Protein AF-A0A2T7KLH9-F1 (afdb_monomer_lite)

Radius of gyration: 21.59 Å; chains: 1; bounding box: 62×36×57 Å

Foldseek 3Di:
DDDPPPPPLAADEADPPDDPVCPVNHDPVVVVVVLVVVLVVVLQVLQVVVPHGPLLLLLLCVQVPDPFFAALCVSLVVCCVVDPHSCPNVVSVVVCVVVQQWDADPVRGIHGDPVVVVSNVVSVVSVVVSVCVSCVPPDPVNVVVVVVVVVVVVDVVVDPDDPPDDD

Secondary structure (DSSP, 8-state):
---------PPPPP-TT--GGGGGGS-HHHHHHHHHHHHHHHHHHHHHTTT--HHHHHHHHHHHSSSSPPBHHHHHHHHGGGSSSTTHHHHHHHHHHHTTSEEE-TTSBEEE-HHHHHHHHHHHHHHHHHHHHHTTT--HHHHHHHHHHHHHHHHHHH-S-------

pLDDT: mean 88.16, std 15.44, range [36.0, 98.19]

Sequence (167 aa):
MELVTGSTTDQAPANPAATDDMLATQPVGYWCGLTQAAVTRHLRDAMARIDVTQPQYWVLNRVNGGPAAPSREEVVGQLTHLADGPHEIARVVDQLLHREWLRIDDGQRLHLTNAGEAARVRLRELATEVRAVVHQGISDEEYVAALKVLRRMVANVDGDGAPGNPF

Structure (mmCIF, N/CA/C/O backbone):
data_AF-A0A2T7KLH9-F1
#
_entry.id   AF-A0A2T7KLH9-F1
#
loop_
_atom_site.group_PDB
_atom_site.id
_atom_site.type_symbol
_atom_site.label_atom_id
_atom_site.label_alt_id
_atom_site.label_comp_id
_atom_site.label_asym_id
_atom_site.label_entity_id
_atom_site.label_seq_id
_atom_site.pdbx_PDB_ins_code
_atom_site.Cartn_x
_atom_site.Cartn_y
_atom_site.Cartn_z
_atom_site.occupancy
_atom_site.B_iso_or_equiv
_atom_site.auth_seq_id
_atom_site.auth_comp_id
_atom_site.auth_asym_id
_atom_site.auth_atom_id
_atom_site.pdbx_PDB_model_num
ATOM 1 N N . MET A 1 1 ? 44.048 13.603 -30.969 1.00 38.28 1 MET A N 1
ATOM 2 C CA . MET A 1 1 ? 42.954 14.572 -30.772 1.00 38.28 1 MET A CA 1
ATOM 3 C C . MET A 1 1 ? 41.674 13.769 -30.890 1.00 38.28 1 MET A C 1
ATOM 5 O O . MET A 1 1 ? 41.315 13.370 -31.989 1.00 38.28 1 MET A O 1
ATOM 9 N N . GLU A 1 2 ? 41.157 13.347 -29.737 1.00 36.00 2 GLU A N 1
ATOM 10 C CA . GLU A 1 2 ? 40.051 12.394 -29.593 1.00 36.00 2 GLU A CA 1
ATOM 11 C C . GLU A 1 2 ? 38.749 12.927 -30.193 1.00 36.00 2 GLU A C 1
ATOM 13 O O . GLU A 1 2 ? 38.359 14.072 -29.966 1.00 36.00 2 GLU A O 1
ATOM 18 N N . LEU A 1 3 ? 38.082 12.058 -30.950 1.00 36.25 3 LEU A N 1
ATOM 19 C CA . LEU A 1 3 ? 36.710 12.223 -31.403 1.00 36.25 3 LEU A CA 1
ATOM 20 C C . LEU A 1 3 ? 35.777 11.963 -30.219 1.00 36.25 3 LEU A C 1
ATOM 22 O O . LEU A 1 3 ? 35.589 10.824 -29.800 1.00 36.25 3 LEU A O 1
ATOM 26 N N . VAL A 1 4 ? 35.172 13.027 -29.698 1.00 45.50 4 VAL A N 1
ATOM 27 C CA . VAL A 1 4 ? 33.994 12.928 -28.836 1.00 45.50 4 VAL A CA 1
ATOM 28 C C . VAL A 1 4 ? 32.818 12.522 -29.723 1.00 45.50 4 VAL A C 1
ATOM 30 O O . VAL A 1 4 ? 32.190 13.362 -30.360 1.00 45.50 4 VAL A O 1
ATOM 33 N N . THR A 1 5 ? 32.518 11.227 -29.785 1.00 41.81 5 THR A N 1
ATOM 34 C CA . THR A 1 5 ? 31.218 10.737 -30.256 1.00 41.81 5 THR A CA 1
ATOM 35 C C . THR A 1 5 ? 30.376 10.399 -29.037 1.00 41.81 5 THR A C 1
ATOM 37 O O . THR A 1 5 ? 30.275 9.243 -28.627 1.00 41.81 5 THR A O 1
ATOM 40 N N . GLY A 1 6 ? 29.780 11.424 -28.430 1.00 41.28 6 GLY A N 1
ATOM 41 C CA . GLY A 1 6 ? 28.596 11.213 -27.610 1.00 41.28 6 GLY A CA 1
ATOM 42 C C . GLY A 1 6 ? 27.486 10.749 -28.543 1.00 41.28 6 GLY A C 1
ATOM 43 O O . GLY A 1 6 ? 26.877 11.566 -29.224 1.00 41.28 6 GLY A O 1
ATOM 44 N N . SER A 1 7 ? 27.277 9.437 -28.641 1.00 44.12 7 SER A N 1
ATOM 45 C CA . SER A 1 7 ? 26.062 8.905 -29.247 1.00 44.12 7 SER A CA 1
ATOM 46 C C . SER A 1 7 ? 24.922 9.302 -28.317 1.00 44.12 7 SER A C 1
ATOM 48 O O . SER A 1 7 ? 24.708 8.688 -27.275 1.00 44.12 7 SER A O 1
ATOM 50 N N . THR A 1 8 ? 24.248 10.409 -28.626 1.00 49.22 8 THR A N 1
ATOM 51 C CA . THR A 1 8 ? 22.922 10.668 -28.076 1.00 49.22 8 THR A CA 1
ATOM 52 C C . THR A 1 8 ? 22.031 9.596 -28.678 1.00 49.22 8 THR A C 1
ATOM 54 O O . THR A 1 8 ? 21.571 9.733 -29.808 1.00 49.22 8 THR A O 1
ATOM 57 N N . THR A 1 9 ? 21.891 8.474 -27.980 1.00 59.03 9 THR A N 1
ATOM 58 C CA . THR A 1 9 ? 20.980 7.417 -28.394 1.00 59.03 9 THR A CA 1
ATOM 59 C C . THR A 1 9 ? 19.577 8.008 -28.379 1.00 59.03 9 THR A C 1
ATOM 61 O O . THR A 1 9 ? 19.057 8.338 -27.313 1.00 59.03 9 THR A O 1
ATOM 64 N N . ASP A 1 10 ? 19.010 8.226 -29.564 1.00 72.75 10 ASP A N 1
ATOM 65 C CA . ASP A 1 10 ? 17.635 8.690 -29.708 1.00 72.75 10 ASP A CA 1
ATOM 66 C C . ASP A 1 10 ? 16.698 7.695 -29.008 1.00 72.75 10 ASP A C 1
ATOM 68 O O . ASP A 1 10 ? 16.894 6.476 -29.081 1.00 72.75 10 ASP A O 1
ATOM 72 N N . GLN A 1 11 ? 15.715 8.208 -28.271 1.00 77.25 11 GLN A N 1
ATOM 73 C CA . GLN A 1 11 ? 14.817 7.358 -27.498 1.00 77.25 11 GLN A CA 1
ATOM 74 C C . GLN A 1 11 ? 13.844 6.670 -28.459 1.00 77.25 11 GLN A C 1
ATOM 76 O O . GLN A 1 11 ? 13.061 7.322 -29.149 1.00 77.25 11 GLN A O 1
ATOM 81 N N . ALA A 1 12 ? 13.847 5.340 -28.472 1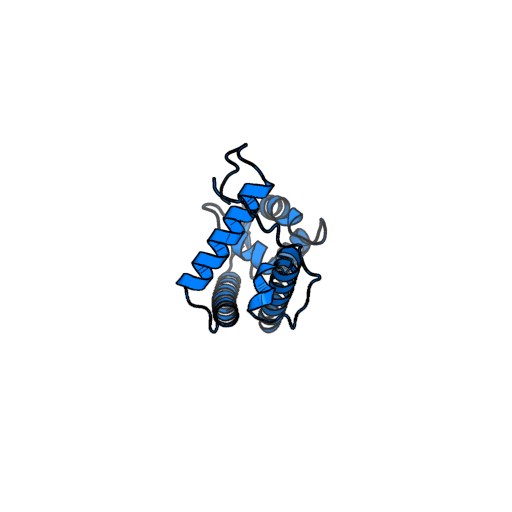.00 81.06 12 ALA A N 1
ATOM 82 C CA . ALA A 1 12 ? 12.919 4.570 -29.287 1.00 81.06 12 ALA A CA 1
ATOM 83 C C . ALA A 1 12 ? 11.477 4.692 -28.752 1.00 81.06 12 ALA A C 1
ATOM 85 O O . ALA A 1 12 ? 11.266 4.938 -27.560 1.00 81.06 12 ALA A O 1
ATOM 86 N N . PRO A 1 13 ? 10.453 4.462 -29.593 1.00 85.88 13 PRO A N 1
ATOM 87 C CA . PRO A 1 13 ? 9.101 4.213 -29.110 1.00 85.88 13 PRO A CA 1
ATOM 88 C C . PRO A 1 13 ? 9.070 3.034 -28.129 1.00 85.88 13 PRO A C 1
ATOM 90 O O . PRO A 1 13 ? 9.851 2.085 -28.253 1.00 85.88 13 PRO A O 1
ATOM 93 N N . ALA A 1 14 ? 8.134 3.078 -27.179 1.00 88.19 14 ALA A N 1
ATOM 94 C CA . ALA A 1 14 ? 7.898 1.966 -26.268 1.00 88.19 14 ALA A CA 1
ATOM 95 C C . ALA A 1 14 ? 7.542 0.696 -27.055 1.00 88.19 14 ALA A C 1
ATOM 97 O O . ALA A 1 14 ? 6.565 0.677 -27.805 1.00 88.19 14 ALA A O 1
ATOM 98 N N . ASN A 1 15 ? 8.319 -0.365 -26.863 1.00 88.25 15 ASN A N 1
ATOM 99 C CA . ASN A 1 15 ? 8.113 -1.656 -27.497 1.00 88.25 15 ASN A CA 1
ATOM 100 C C . ASN A 1 15 ? 8.235 -2.779 -26.450 1.00 88.25 15 ASN A C 1
ATOM 102 O O . ASN A 1 15 ? 9.347 -3.106 -26.037 1.00 88.25 15 ASN A O 1
ATOM 106 N N . PRO A 1 16 ? 7.119 -3.421 -26.053 1.00 86.19 16 PRO A N 1
ATOM 107 C CA . PRO A 1 16 ? 7.141 -4.562 -25.137 1.00 86.19 16 PRO A CA 1
ATOM 108 C C . PRO A 1 16 ? 7.943 -5.771 -25.636 1.00 86.19 16 PRO A C 1
ATOM 110 O O . PRO A 1 16 ? 8.305 -6.624 -24.835 1.00 86.19 16 PRO A O 1
ATOM 113 N N . ALA A 1 17 ? 8.190 -5.852 -26.945 1.00 88.00 17 ALA A N 1
ATOM 114 C CA . ALA A 1 17 ? 8.957 -6.908 -27.598 1.00 88.00 17 ALA A CA 1
ATOM 115 C C . ALA A 1 17 ? 10.364 -6.439 -28.021 1.00 88.00 17 ALA A C 1
ATOM 117 O O . ALA A 1 17 ? 10.940 -6.998 -28.953 1.00 88.00 17 ALA A O 1
ATOM 118 N N . ALA A 1 18 ? 10.898 -5.380 -27.399 1.00 86.50 18 ALA A N 1
ATOM 119 C CA . ALA A 1 18 ? 12.269 -4.938 -27.639 1.00 86.50 18 ALA A CA 1
ATOM 120 C C . ALA A 1 18 ? 13.268 -6.046 -27.269 1.00 86.50 18 ALA A C 1
ATOM 122 O O . ALA A 1 18 ? 13.118 -6.710 -26.245 1.00 86.50 18 ALA A O 1
ATOM 123 N N . THR A 1 19 ? 14.284 -6.231 -28.107 1.00 88.81 19 THR A N 1
ATOM 124 C CA . THR A 1 19 ? 15.418 -7.118 -27.836 1.00 88.81 19 THR A CA 1
ATOM 125 C C . THR A 1 19 ? 16.390 -6.467 -26.848 1.00 88.81 19 THR A C 1
ATOM 127 O O . THR A 1 19 ? 16.377 -5.245 -26.672 1.00 88.81 19 THR A O 1
ATOM 130 N N . ASP A 1 20 ? 17.246 -7.268 -26.208 1.00 88.75 20 ASP A N 1
ATOM 131 C CA . ASP A 1 20 ? 18.173 -6.808 -25.161 1.00 88.75 20 ASP A CA 1
ATOM 132 C C . ASP A 1 20 ? 19.061 -5.634 -25.605 1.00 88.75 20 ASP A C 1
ATOM 134 O O . ASP A 1 20 ? 19.280 -4.691 -24.844 1.00 88.75 20 ASP A O 1
ATOM 138 N N . ASP A 1 21 ? 19.521 -5.642 -26.859 1.00 88.19 21 ASP A N 1
ATOM 139 C CA . ASP A 1 21 ? 20.340 -4.581 -27.454 1.00 88.19 21 ASP A CA 1
ATOM 140 C C . ASP A 1 21 ? 19.588 -3.248 -27.623 1.00 88.19 21 ASP A C 1
ATOM 142 O O . ASP A 1 21 ? 20.210 -2.186 -27.667 1.00 88.19 21 ASP A O 1
ATOM 146 N N . MET A 1 22 ? 18.252 -3.281 -27.647 1.00 87.56 22 MET A N 1
ATOM 147 C CA . MET A 1 22 ? 17.387 -2.104 -27.755 1.00 87.56 22 MET A CA 1
ATOM 148 C C . MET A 1 22 ? 16.862 -1.607 -26.401 1.00 87.56 22 MET A C 1
ATOM 150 O O . MET A 1 22 ? 16.296 -0.515 -26.336 1.00 87.56 22 MET A O 1
ATOM 154 N N . LEU A 1 23 ? 17.030 -2.362 -25.306 1.00 88.44 23 LEU A N 1
ATOM 155 C CA . LEU A 1 23 ? 16.479 -1.989 -23.993 1.00 88.44 23 LEU A CA 1
ATOM 156 C C . LEU A 1 23 ? 17.011 -0.641 -23.495 1.00 88.44 23 LEU A C 1
ATOM 158 O O . LEU A 1 23 ? 16.259 0.138 -22.910 1.00 88.44 23 LEU A O 1
ATOM 162 N N . ALA A 1 24 ? 18.276 -0.326 -23.785 1.00 88.75 24 ALA A N 1
ATOM 163 C CA . ALA A 1 24 ? 18.899 0.940 -23.400 1.00 88.75 24 ALA A CA 1
ATOM 164 C C . ALA A 1 24 ? 18.247 2.171 -24.057 1.00 88.75 24 ALA A C 1
ATOM 166 O O . ALA A 1 24 ? 18.409 3.285 -23.563 1.00 88.75 24 ALA A O 1
ATOM 167 N N . THR A 1 25 ? 17.513 1.986 -25.158 1.00 90.38 25 THR A N 1
ATOM 168 C CA . THR A 1 25 ? 16.857 3.071 -25.901 1.00 90.38 25 THR A CA 1
ATOM 169 C C . THR A 1 25 ? 15.378 3.202 -25.546 1.00 90.38 25 THR A C 1
ATOM 171 O O . THR A 1 25 ? 14.698 4.083 -26.070 1.00 90.38 25 THR A O 1
ATOM 174 N N . GLN A 1 26 ? 14.851 2.312 -24.699 1.00 91.75 26 GLN A N 1
ATOM 175 C CA . GLN A 1 26 ? 13.441 2.301 -24.342 1.00 91.75 26 GLN A CA 1
ATOM 176 C C . GLN A 1 26 ? 13.088 3.426 -23.352 1.00 91.75 26 GLN A C 1
ATOM 178 O O . GLN A 1 26 ? 13.873 3.752 -22.460 1.00 91.75 26 GLN A O 1
ATOM 183 N N . PRO A 1 27 ? 11.874 3.995 -23.444 1.00 92.50 27 PRO A N 1
ATOM 184 C CA . PRO A 1 27 ? 11.441 5.063 -22.554 1.00 92.50 27 PRO A CA 1
ATOM 185 C C . PRO A 1 27 ? 11.227 4.540 -21.132 1.00 92.50 27 PRO A C 1
ATOM 187 O O . PRO A 1 27 ? 10.298 3.769 -20.875 1.00 92.50 27 PRO A O 1
ATOM 190 N N . VAL A 1 28 ? 12.029 5.019 -20.177 1.00 92.69 28 VAL A N 1
ATOM 191 C CA . VAL A 1 28 ? 11.920 4.605 -18.766 1.00 92.69 28 VAL A CA 1
ATOM 192 C C . VAL A 1 28 ? 10.533 4.886 -18.177 1.00 92.69 28 VAL A C 1
ATOM 194 O O . VAL A 1 28 ? 9.993 4.057 -17.450 1.00 92.69 28 VAL A O 1
ATOM 197 N N . GLY A 1 29 ? 9.906 6.006 -18.556 1.00 91.25 29 GLY A N 1
ATOM 198 C CA . GLY A 1 29 ? 8.574 6.380 -18.072 1.00 91.25 29 GLY A CA 1
ATOM 199 C C . GLY A 1 29 ? 7.496 5.345 -18.409 1.00 91.25 29 GLY A C 1
ATOM 200 O O . GLY A 1 29 ? 6.644 5.052 -17.570 1.00 91.25 29 GLY A O 1
ATOM 201 N N . TYR A 1 30 ? 7.568 4.730 -19.595 1.00 92.56 30 TYR A N 1
ATOM 202 C CA . TYR A 1 30 ? 6.644 3.667 -19.995 1.00 92.56 30 TYR A CA 1
ATOM 203 C C . TYR A 1 30 ? 6.799 2.429 -19.105 1.00 92.56 30 TYR A C 1
ATOM 205 O O . TYR A 1 30 ? 5.815 1.929 -18.562 1.00 92.56 30 TYR A O 1
ATOM 213 N N . TRP A 1 31 ? 8.033 1.957 -18.911 1.00 94.19 31 TRP A N 1
ATOM 214 C CA . TRP A 1 31 ? 8.312 0.747 -18.135 1.00 94.19 31 TRP A CA 1
ATOM 215 C C . TRP A 1 31 ? 8.040 0.923 -16.643 1.00 94.19 31 TRP A C 1
ATOM 217 O O . TRP A 1 31 ? 7.471 0.026 -16.018 1.00 94.19 31 TRP A O 1
ATOM 227 N N . CYS A 1 32 ? 8.365 2.087 -16.077 1.00 94.75 32 CYS A N 1
ATOM 228 C CA . CYS A 1 32 ? 7.982 2.434 -14.711 1.00 94.75 32 CYS A CA 1
ATOM 229 C C . CYS A 1 32 ? 6.457 2.437 -14.543 1.00 94.75 32 CYS A C 1
ATOM 231 O O . CYS A 1 32 ? 5.951 1.798 -13.620 1.00 94.75 32 CYS A O 1
ATOM 233 N N . GLY A 1 33 ? 5.718 3.082 -15.455 1.00 93.69 33 GLY A N 1
ATOM 234 C CA . GLY A 1 33 ? 4.254 3.112 -15.415 1.00 93.69 33 GLY A CA 1
ATOM 235 C C . GLY A 1 33 ? 3.624 1.724 -15.558 1.00 93.69 33 GLY A C 1
ATOM 236 O O . GLY A 1 33 ? 2.736 1.360 -14.785 1.00 93.69 33 GLY A O 1
ATOM 237 N N . LEU A 1 34 ? 4.120 0.911 -16.496 1.00 94.94 34 LEU A N 1
ATOM 238 C CA . LEU A 1 34 ? 3.650 -0.460 -16.707 1.00 94.94 34 LEU A CA 1
ATOM 239 C C . LEU A 1 34 ? 3.897 -1.338 -15.472 1.00 94.94 34 LEU A C 1
ATOM 241 O O . LEU A 1 34 ? 2.993 -2.049 -15.028 1.00 94.94 34 LEU A O 1
ATOM 245 N N . THR A 1 35 ? 5.095 -1.244 -14.888 1.00 95.25 35 THR A N 1
ATOM 246 C CA . THR A 1 35 ? 5.474 -1.976 -13.670 1.00 95.25 35 THR A CA 1
ATOM 247 C C . THR A 1 35 ? 4.589 -1.561 -12.497 1.00 95.25 35 THR A C 1
ATOM 249 O O . THR A 1 35 ? 3.987 -2.416 -11.848 1.00 95.25 35 THR A O 1
ATOM 252 N N . GLN A 1 36 ? 4.426 -0.254 -12.265 1.00 94.06 36 GLN A N 1
ATOM 253 C CA . GLN A 1 36 ? 3.551 0.283 -11.221 1.00 94.06 36 GLN A CA 1
ATOM 254 C C . GLN A 1 36 ? 2.115 -0.233 -11.368 1.00 94.06 36 GLN A C 1
ATOM 256 O O . GLN A 1 36 ? 1.525 -0.691 -10.387 1.00 94.06 36 GLN A O 1
ATOM 261 N N . ALA A 1 37 ? 1.550 -0.189 -12.577 1.00 93.50 37 ALA A N 1
ATOM 262 C CA . ALA A 1 37 ? 0.187 -0.642 -12.833 1.00 93.50 37 ALA A CA 1
ATOM 263 C C . ALA A 1 37 ? 0.025 -2.154 -12.603 1.00 93.50 37 ALA A C 1
ATOM 265 O O . ALA A 1 37 ? -0.954 -2.583 -11.987 1.00 93.50 37 ALA A O 1
ATOM 266 N N . ALA A 1 38 ? 0.982 -2.966 -13.063 1.00 95.88 38 ALA A N 1
ATOM 267 C CA . ALA A 1 38 ? 0.960 -4.416 -12.890 1.00 95.88 38 ALA A CA 1
ATOM 268 C C . ALA A 1 38 ? 1.064 -4.827 -11.413 1.00 95.88 38 ALA A C 1
ATOM 270 O O . ALA A 1 38 ? 0.233 -5.603 -10.939 1.00 95.88 38 ALA A O 1
ATOM 271 N N . VAL A 1 39 ? 2.027 -4.261 -10.678 1.00 94.06 39 VAL A N 1
ATOM 272 C CA . VAL A 1 39 ? 2.231 -4.540 -9.247 1.00 94.06 39 VAL A CA 1
ATOM 273 C C . VAL A 1 39 ? 1.036 -4.064 -8.422 1.00 94.06 39 VAL A C 1
ATOM 275 O O . VAL A 1 39 ? 0.536 -4.807 -7.580 1.00 94.06 39 VAL A O 1
ATOM 278 N N . THR A 1 40 ? 0.520 -2.860 -8.694 1.00 90.75 40 THR A N 1
ATOM 279 C CA . THR A 1 40 ? -0.652 -2.319 -7.984 1.00 90.75 40 THR A CA 1
ATOM 280 C C . THR A 1 40 ? -1.889 -3.184 -8.196 1.00 90.75 40 THR A C 1
ATOM 282 O O . THR A 1 40 ? -2.598 -3.476 -7.233 1.00 90.75 40 THR A O 1
ATOM 285 N N . ARG A 1 41 ? -2.143 -3.629 -9.435 1.00 93.81 41 ARG A N 1
ATOM 286 C CA . ARG A 1 41 ? -3.248 -4.547 -9.739 1.00 93.81 41 ARG A CA 1
ATOM 287 C C . ARG A 1 41 ? -3.085 -5.867 -8.989 1.00 93.81 41 ARG A C 1
ATOM 289 O O . ARG A 1 41 ? -4.000 -6.260 -8.280 1.00 93.81 41 ARG A O 1
ATOM 296 N N . HIS A 1 42 ? -1.911 -6.494 -9.073 1.00 94.06 42 HIS A N 1
ATOM 297 C CA . HIS A 1 42 ? -1.653 -7.769 -8.402 1.00 94.06 42 HIS A CA 1
ATOM 298 C C . HIS A 1 42 ? -1.834 -7.675 -6.879 1.00 94.06 42 HIS A C 1
ATOM 300 O O . HIS A 1 42 ? -2.463 -8.546 -6.281 1.00 94.06 42 HIS A O 1
ATOM 306 N N . LEU A 1 43 ? -1.350 -6.594 -6.254 1.00 91.31 43 LEU A N 1
ATOM 307 C CA . LEU A 1 43 ? -1.568 -6.333 -4.832 1.00 91.31 43 LEU A CA 1
ATOM 308 C C . LEU A 1 43 ? -3.059 -6.171 -4.512 1.00 91.31 43 LEU A C 1
ATOM 310 O O . LEU A 1 43 ? -3.548 -6.804 -3.583 1.00 91.31 43 LEU A O 1
ATOM 314 N N . ARG A 1 44 ? -3.798 -5.357 -5.274 1.00 91.25 44 ARG A N 1
ATOM 315 C CA . ARG A 1 44 ? -5.238 -5.142 -5.049 1.00 91.25 44 ARG A CA 1
ATOM 316 C C . ARG A 1 44 ? -6.045 -6.432 -5.214 1.00 91.25 44 ARG A C 1
ATOM 318 O O . ARG A 1 44 ? -6.884 -6.716 -4.364 1.00 91.25 44 ARG A O 1
ATOM 325 N N . ASP A 1 45 ? -5.740 -7.242 -6.227 1.00 93.31 45 ASP A N 1
ATOM 326 C CA . ASP A 1 45 ? -6.359 -8.557 -6.433 1.00 93.31 45 ASP A CA 1
ATOM 327 C C . ASP A 1 45 ? -6.063 -9.496 -5.256 1.00 93.31 45 ASP A C 1
ATOM 329 O O . ASP A 1 45 ? -6.932 -10.237 -4.799 1.00 93.31 45 ASP A O 1
ATOM 333 N N . ALA A 1 46 ? -4.837 -9.450 -4.731 1.00 92.12 46 ALA A N 1
ATOM 334 C CA . ALA A 1 46 ? -4.439 -10.221 -3.564 1.00 92.12 46 ALA A CA 1
ATOM 335 C C . ALA A 1 46 ? -5.192 -9.787 -2.297 1.00 92.12 46 ALA A C 1
ATOM 337 O O . ALA A 1 46 ? -5.661 -10.635 -1.541 1.00 92.12 46 ALA A O 1
ATOM 338 N N . MET A 1 47 ? -5.359 -8.479 -2.091 1.00 93.00 47 MET A N 1
ATOM 339 C CA . MET A 1 47 ? -6.084 -7.930 -0.943 1.00 93.00 47 MET A CA 1
ATOM 340 C C . MET A 1 47 ? -7.581 -8.256 -1.005 1.00 93.00 47 MET A C 1
ATOM 342 O O . MET A 1 47 ? -8.185 -8.590 0.016 1.00 93.00 47 MET A O 1
ATOM 346 N N . ALA A 1 48 ? -8.167 -8.247 -2.205 1.00 92.31 48 ALA A N 1
ATOM 347 C CA . ALA A 1 48 ? -9.562 -8.619 -2.409 1.00 92.31 48 ALA A CA 1
ATOM 348 C C . ALA A 1 48 ? -9.853 -10.071 -1.989 1.00 92.31 48 ALA A C 1
ATOM 350 O O . ALA A 1 48 ? -10.925 -10.337 -1.457 1.00 92.31 48 ALA A O 1
ATOM 351 N N . ARG A 1 49 ? -8.895 -11.004 -2.136 1.00 91.81 49 ARG A N 1
ATOM 352 C CA . ARG A 1 49 ? -9.061 -12.409 -1.697 1.00 91.81 49 ARG A CA 1
ATOM 353 C C . ARG A 1 49 ? -9.235 -12.577 -0.186 1.00 91.81 49 ARG A C 1
ATOM 355 O O . ARG A 1 49 ? -9.695 -13.627 0.249 1.00 91.81 49 ARG A O 1
ATOM 362 N N . ILE A 1 50 ? -8.844 -11.578 0.602 1.00 89.75 50 ILE A N 1
ATOM 363 C CA . ILE A 1 50 ? -8.998 -11.569 2.062 1.00 89.75 50 ILE A CA 1
ATOM 364 C C . ILE A 1 50 ? -10.011 -10.516 2.527 1.00 89.75 50 ILE A C 1
ATOM 366 O O . ILE A 1 50 ? -10.017 -10.137 3.699 1.00 89.75 50 ILE A O 1
ATOM 370 N N . ASP A 1 51 ? -10.864 -10.046 1.611 1.00 91.19 51 ASP A N 1
ATOM 371 C CA . ASP A 1 51 ? -11.893 -9.034 1.842 1.00 91.19 51 ASP A CA 1
ATOM 372 C C . ASP A 1 51 ? -11.334 -7.729 2.429 1.00 91.19 51 ASP A C 1
ATOM 374 O O . ASP A 1 51 ? -11.930 -7.148 3.341 1.00 91.19 51 ASP A O 1
ATOM 378 N N . VAL A 1 52 ? -10.172 -7.270 1.950 1.00 93.06 52 VAL A N 1
ATOM 379 C CA . VAL A 1 52 ? -9.574 -5.996 2.376 1.00 93.06 52 VAL A CA 1
ATOM 380 C C . VAL A 1 52 ? -9.282 -5.094 1.187 1.00 93.06 52 VAL A C 1
ATOM 382 O O . VAL A 1 52 ? -8.869 -5.539 0.121 1.00 93.06 52 VAL A O 1
ATOM 385 N N . THR A 1 53 ? -9.477 -3.791 1.381 1.00 92.81 53 THR A N 1
ATOM 386 C CA . THR A 1 53 ? -9.150 -2.760 0.391 1.00 92.81 53 THR A CA 1
ATOM 387 C C . THR A 1 53 ? -7.883 -1.989 0.765 1.00 92.81 53 THR A C 1
ATOM 389 O O . THR A 1 53 ? -7.456 -1.951 1.922 1.00 92.81 53 THR A O 1
ATOM 392 N N . GLN A 1 54 ? -7.254 -1.355 -0.224 1.00 91.25 54 GLN A N 1
ATOM 393 C CA . GLN A 1 54 ? -6.044 -0.553 -0.018 1.00 91.25 54 GLN A CA 1
ATOM 394 C C . GLN A 1 54 ? -6.240 0.598 0.998 1.00 91.25 54 GLN A C 1
ATOM 396 O O . GLN A 1 54 ? -5.419 0.710 1.911 1.00 91.25 54 GLN A O 1
ATOM 401 N N . PRO A 1 55 ? -7.343 1.370 0.961 1.00 94.44 55 PRO A N 1
ATOM 402 C CA . PRO A 1 55 ? -7.643 2.356 2.000 1.00 94.44 55 PRO A CA 1
ATOM 403 C C . PRO A 1 55 ? -7.805 1.761 3.404 1.00 94.44 55 PRO A C 1
ATOM 405 O O . PRO A 1 55 ? -7.332 2.347 4.379 1.00 94.44 55 PRO A O 1
ATOM 408 N N . GLN A 1 56 ? -8.430 0.582 3.531 1.00 95.06 56 GLN A N 1
ATOM 409 C CA . GLN A 1 56 ? -8.556 -0.103 4.823 1.00 95.06 56 GLN A CA 1
ATOM 410 C C . GLN A 1 56 ? -7.179 -0.447 5.399 1.00 95.06 56 GLN A C 1
ATOM 412 O O . GLN A 1 56 ? -6.931 -0.203 6.578 1.00 95.06 56 GLN A O 1
ATOM 417 N N . TYR A 1 57 ? -6.254 -0.932 4.568 1.00 92.75 57 TYR A N 1
ATOM 418 C CA . TYR A 1 57 ? -4.876 -1.182 4.991 1.00 92.75 57 TYR A CA 1
ATOM 419 C C . TYR A 1 57 ? -4.170 0.076 5.500 1.00 92.75 57 TYR A C 1
ATOM 421 O O . TYR A 1 57 ? -3.531 0.035 6.554 1.00 92.75 57 TYR A O 1
ATOM 429 N N . TRP A 1 58 ? -4.295 1.195 4.778 1.00 94.44 58 TRP A N 1
ATOM 430 C CA . TRP A 1 58 ? -3.705 2.467 5.195 1.00 94.44 58 TRP A CA 1
ATOM 431 C C . TRP A 1 58 ? -4.214 2.897 6.566 1.00 94.44 58 TRP A C 1
ATOM 433 O O . TRP A 1 58 ? -3.410 3.254 7.426 1.00 94.44 58 TRP A O 1
ATOM 443 N N . VAL A 1 59 ? -5.524 2.794 6.803 1.00 96.31 59 VAL A N 1
ATOM 444 C CA . VAL A 1 59 ? -6.122 3.128 8.100 1.00 96.31 59 VAL A CA 1
ATOM 445 C C . VAL A 1 59 ? -5.611 2.203 9.210 1.00 96.31 59 VAL A C 1
ATOM 447 O O . VAL A 1 59 ? -5.163 2.703 10.242 1.00 96.31 59 VAL A O 1
ATOM 450 N N . LEU A 1 60 ? -5.598 0.879 9.008 1.00 95.19 60 LEU A N 1
ATOM 451 C CA . LEU A 1 60 ? -5.108 -0.080 10.014 1.00 95.19 60 LEU A CA 1
ATOM 452 C C . LEU A 1 60 ? -3.639 0.177 10.383 1.00 95.19 60 LEU A C 1
ATOM 454 O O . LEU A 1 60 ? -3.282 0.217 11.561 1.00 95.19 60 LEU A O 1
ATOM 458 N N . ASN A 1 61 ? -2.780 0.399 9.385 1.00 92.69 61 ASN A N 1
ATOM 459 C CA . ASN A 1 61 ? -1.378 0.734 9.626 1.00 92.69 61 ASN A CA 1
ATOM 460 C C . ASN A 1 61 ? -1.213 2.094 10.296 1.00 92.69 61 ASN A C 1
ATOM 462 O O . ASN A 1 61 ? -0.348 2.239 11.159 1.00 92.69 61 ASN A O 1
ATOM 466 N N . ARG A 1 62 ? -2.028 3.088 9.927 1.00 94.19 62 ARG A N 1
ATOM 467 C CA . ARG A 1 62 ? -1.934 4.423 10.512 1.00 94.19 62 ARG A CA 1
ATOM 468 C C . ARG A 1 62 ? -2.302 4.428 11.990 1.00 94.19 62 ARG A C 1
ATOM 470 O O . ARG A 1 62 ? -1.629 5.111 12.763 1.00 94.19 62 ARG A O 1
ATOM 477 N N . VAL A 1 63 ? -3.326 3.663 12.366 1.00 93.75 63 VAL A N 1
ATOM 478 C CA . VAL A 1 63 ? -3.741 3.473 13.762 1.00 93.75 63 VAL A CA 1
ATOM 479 C C . VAL A 1 63 ? -2.658 2.746 14.568 1.00 93.75 63 VAL A C 1
ATOM 481 O O . VAL A 1 63 ? -2.400 3.125 15.704 1.00 93.75 63 VAL A O 1
ATOM 484 N N . ASN A 1 64 ? -1.965 1.770 13.971 1.00 90.38 64 ASN A N 1
ATOM 485 C CA . ASN A 1 64 ? -0.877 1.034 14.630 1.00 90.38 64 ASN A CA 1
ATOM 486 C C . ASN A 1 64 ? 0.472 1.781 14.680 1.00 90.38 64 ASN A C 1
ATOM 488 O O . ASN A 1 64 ? 1.354 1.419 15.449 1.00 90.38 64 ASN A O 1
ATOM 492 N N . GLY A 1 65 ? 0.693 2.753 13.792 1.00 78.81 65 GLY A N 1
ATOM 493 C CA . GLY A 1 65 ? 2.034 3.256 13.469 1.00 78.81 65 GLY A CA 1
ATOM 494 C C . GLY A 1 65 ? 2.609 4.322 14.405 1.00 78.81 65 GLY A C 1
ATOM 495 O O . GLY A 1 65 ? 3.737 4.751 14.185 1.00 78.81 65 GLY A O 1
ATOM 496 N N . GLY A 1 66 ? 1.855 4.792 15.403 1.00 76.06 66 GLY A N 1
ATOM 497 C CA . GLY A 1 66 ? 2.259 5.907 16.264 1.00 76.06 66 GLY A CA 1
ATOM 498 C C . GLY A 1 66 ? 2.428 5.525 17.738 1.00 76.06 66 GLY A C 1
ATOM 499 O O . GLY A 1 66 ? 1.815 4.564 18.193 1.00 76.06 66 GLY A O 1
ATOM 500 N N . PRO A 1 67 ? 3.194 6.314 18.518 1.00 77.88 67 PRO A N 1
ATOM 501 C CA . PRO A 1 67 ? 3.323 6.121 19.967 1.00 77.88 67 PRO A CA 1
ATOM 502 C C . PRO A 1 67 ? 2.012 6.387 20.724 1.00 77.88 67 PRO A C 1
ATOM 504 O O . PRO A 1 67 ? 1.855 5.947 21.858 1.00 77.88 67 PRO A O 1
ATOM 507 N N . ALA A 1 68 ? 1.070 7.101 20.100 1.00 88.62 68 ALA A N 1
ATOM 508 C CA . ALA A 1 68 ? -0.275 7.332 20.604 1.00 88.62 68 ALA A CA 1
ATOM 509 C C . ALA A 1 68 ? -1.308 6.955 19.533 1.00 88.62 68 ALA A C 1
ATOM 511 O O . ALA A 1 68 ? -1.148 7.305 18.360 1.00 88.62 68 ALA A O 1
ATOM 512 N N . ALA A 1 69 ? -2.378 6.277 19.954 1.00 93.75 69 ALA A N 1
ATOM 513 C CA . ALA A 1 69 ? -3.529 5.943 19.113 1.00 93.75 69 ALA A CA 1
ATOM 514 C C . ALA A 1 69 ? -4.144 7.223 18.528 1.00 93.75 69 ALA A C 1
ATOM 516 O O . ALA A 1 69 ? -4.442 8.106 19.314 1.00 93.75 69 ALA A O 1
ATOM 517 N N . PRO A 1 70 ? -4.334 7.404 17.213 1.00 96.75 70 PRO A N 1
ATOM 518 C CA . PRO A 1 70 ? -4.809 8.671 16.643 1.00 96.75 70 PRO A CA 1
ATOM 519 C C . PRO A 1 70 ? -6.320 8.890 16.833 1.00 96.75 70 PRO A C 1
ATOM 521 O O . PRO A 1 70 ? -7.071 7.942 17.052 1.00 96.75 70 PRO A O 1
ATOM 524 N N . SER A 1 71 ? -6.790 10.131 16.724 1.00 97.06 71 SER A N 1
ATOM 525 C CA . SER A 1 71 ? -8.218 10.436 16.568 1.00 97.06 71 SER A CA 1
ATOM 526 C C . SER A 1 71 ? -8.697 10.132 15.142 1.00 97.06 71 SER A C 1
ATOM 528 O O . SER A 1 71 ? -7.904 9.972 14.208 1.00 97.06 71 SER A O 1
ATOM 530 N N . ARG A 1 72 ? -10.020 10.087 14.942 1.00 97.19 72 ARG A N 1
ATOM 531 C CA . ARG A 1 72 ? -10.619 9.957 13.602 1.00 97.19 72 ARG A CA 1
ATOM 532 C C . ARG A 1 72 ? -10.157 11.067 12.656 1.00 97.19 72 ARG A C 1
ATOM 534 O O . ARG A 1 72 ? -9.801 10.784 11.515 1.00 97.19 72 ARG A O 1
ATOM 541 N N . GLU A 1 73 ? -10.176 12.313 13.118 1.00 96.56 73 GLU A N 1
ATOM 542 C CA . GLU A 1 73 ? -9.818 13.480 12.305 1.00 96.56 73 GLU A CA 1
ATOM 543 C C . GLU A 1 73 ? -8.347 13.448 11.890 1.00 96.56 73 GLU A C 1
ATOM 545 O O . GLU A 1 73 ? -8.033 13.733 10.736 1.00 96.56 73 GLU A O 1
ATOM 550 N N . GLU A 1 74 ? -7.455 13.015 12.786 1.00 96.38 74 GLU A N 1
ATOM 551 C CA . GLU A 1 74 ? -6.033 12.851 12.478 1.00 96.38 74 GLU A CA 1
ATOM 552 C C . GLU A 1 74 ? -5.812 11.808 11.374 1.00 96.38 74 GLU A C 1
ATOM 554 O O . GLU A 1 74 ? -5.055 12.058 10.435 1.00 96.38 74 GLU A O 1
ATOM 559 N N . VAL A 1 75 ? -6.488 10.653 11.450 1.00 96.94 75 VAL A N 1
ATOM 560 C CA . VAL A 1 75 ? -6.396 9.607 10.415 1.00 96.94 75 VAL A CA 1
ATOM 561 C C . VAL A 1 75 ? -6.931 10.113 9.075 1.00 96.94 75 VAL A C 1
ATOM 563 O O . VAL A 1 75 ? -6.275 9.939 8.048 1.00 96.94 75 VAL A O 1
ATOM 566 N N . VAL A 1 76 ? -8.102 10.758 9.073 1.00 97.00 76 VAL A N 1
ATOM 567 C CA . VAL A 1 76 ? -8.716 11.294 7.849 1.00 97.00 76 VAL A CA 1
ATOM 568 C C . VAL A 1 76 ? -7.829 12.365 7.223 1.00 97.00 76 VAL A C 1
ATOM 570 O O . VAL A 1 76 ? -7.501 12.259 6.042 1.00 97.00 76 VAL A O 1
ATOM 573 N N . GLY A 1 77 ? -7.387 13.357 7.997 1.00 95.69 77 GLY A N 1
ATOM 574 C CA . GLY A 1 77 ? -6.560 14.454 7.492 1.00 95.69 77 GLY A CA 1
ATOM 575 C C . GLY A 1 77 ? -5.241 13.976 6.888 1.00 95.69 77 GLY A C 1
ATOM 576 O O . GLY A 1 77 ? -4.790 14.514 5.880 1.00 95.69 77 GLY A O 1
ATOM 577 N N . GLN A 1 78 ? -4.651 12.921 7.449 1.00 94.19 78 GLN A N 1
ATOM 578 C CA . GLN A 1 78 ? -3.363 12.413 6.983 1.00 94.19 78 GLN A CA 1
ATOM 579 C C . GLN A 1 78 ? -3.468 11.489 5.773 1.00 94.19 78 GLN A C 1
ATOM 581 O O . GLN A 1 78 ? -2.525 11.436 4.994 1.00 94.19 78 GLN A O 1
ATOM 586 N N . LEU A 1 79 ? -4.581 10.778 5.581 1.00 96.06 79 LEU A N 1
ATOM 587 C CA . LEU A 1 79 ? -4.707 9.800 4.494 1.00 96.06 79 LEU A CA 1
ATOM 588 C C . LEU A 1 79 ? -5.550 10.284 3.309 1.00 96.06 79 LEU A C 1
ATOM 590 O O . LEU A 1 79 ? -5.475 9.684 2.243 1.00 96.06 79 LEU A O 1
ATOM 594 N N . THR A 1 80 ? -6.336 11.356 3.455 1.00 95.38 80 THR A N 1
ATOM 595 C CA . THR A 1 80 ? -7.264 11.804 2.394 1.00 95.38 80 THR A CA 1
ATOM 596 C C . THR A 1 80 ? -6.557 12.137 1.078 1.00 95.38 80 THR A C 1
ATOM 598 O O . THR A 1 80 ? -7.117 11.890 0.019 1.00 95.38 80 THR A O 1
ATOM 601 N N . HIS A 1 81 ? -5.316 12.627 1.116 1.00 92.06 81 HIS A N 1
ATOM 602 C CA . HIS A 1 81 ? -4.546 12.928 -0.097 1.00 92.06 81 HIS A CA 1
ATOM 603 C C . HIS A 1 81 ? -4.166 11.685 -0.926 1.00 92.06 81 HIS A C 1
ATOM 605 O O . HIS A 1 81 ? -3.807 11.823 -2.090 1.00 92.06 81 HIS A O 1
ATOM 611 N N . LEU A 1 82 ? -4.222 10.489 -0.328 1.00 89.69 82 LEU A N 1
ATOM 612 C CA . LEU A 1 82 ? -3.963 9.212 -1.003 1.00 89.69 82 LEU A CA 1
ATOM 613 C C . LEU A 1 82 ? -5.234 8.592 -1.594 1.00 89.69 82 LEU A C 1
ATOM 615 O O . LEU A 1 82 ? -5.152 7.615 -2.332 1.00 89.69 82 LEU A O 1
ATOM 619 N N . ALA A 1 83 ? -6.396 9.105 -1.201 1.00 91.62 83 ALA A N 1
ATOM 620 C CA . ALA A 1 83 ? -7.695 8.537 -1.507 1.00 91.62 83 ALA A CA 1
ATOM 621 C C . ALA A 1 83 ? -8.263 9.118 -2.812 1.00 91.62 83 ALA A C 1
ATOM 623 O O . ALA A 1 83 ? -7.957 10.252 -3.180 1.00 91.62 83 ALA A O 1
ATOM 624 N N . ASP A 1 84 ? -9.147 8.373 -3.473 1.00 89.06 84 ASP A N 1
ATOM 625 C CA . ASP A 1 84 ? -9.793 8.797 -4.721 1.00 89.06 84 ASP A CA 1
ATOM 626 C C . ASP A 1 84 ? -10.838 9.903 -4.473 1.00 89.06 84 ASP A C 1
ATOM 628 O O . ASP A 1 84 ? -11.256 10.607 -5.396 1.00 89.06 84 ASP A O 1
ATOM 632 N N . GLY A 1 85 ? -11.274 10.088 -3.220 1.00 90.62 85 GLY A N 1
ATOM 633 C CA . GLY A 1 85 ? -12.211 11.146 -2.860 1.00 90.62 85 GLY A CA 1
ATOM 634 C C . GLY A 1 85 ? -12.130 11.626 -1.407 1.00 90.62 85 GLY A C 1
ATOM 635 O O . GLY A 1 85 ? -11.743 10.880 -0.505 1.00 90.62 85 GLY A O 1
ATOM 636 N N . PRO A 1 86 ? -12.606 12.858 -1.136 1.00 91.25 86 PRO A N 1
ATOM 637 C CA . PRO A 1 86 ? -12.424 13.548 0.147 1.00 91.25 86 PRO A CA 1
ATOM 638 C C . PRO A 1 86 ? -13.127 12.886 1.343 1.00 91.25 86 PRO A C 1
ATOM 640 O O . PRO A 1 86 ? -12.853 13.213 2.493 1.00 91.25 86 PRO A O 1
ATOM 643 N N . HIS A 1 87 ? -14.054 11.961 1.091 1.00 95.12 87 HIS A N 1
ATOM 644 C CA . HIS A 1 87 ? -14.827 11.270 2.127 1.00 95.12 87 HIS A CA 1
ATOM 645 C C . HIS A 1 87 ? -14.518 9.775 2.214 1.00 95.12 87 HIS A C 1
ATOM 647 O O . HIS A 1 87 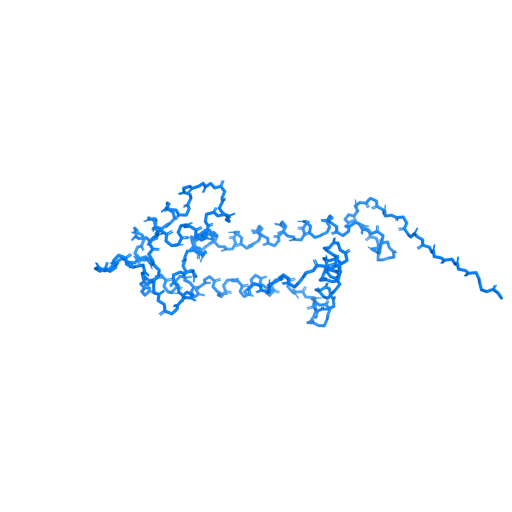? -15.127 9.071 3.018 1.00 95.12 87 HIS A O 1
ATOM 653 N N . GLU A 1 88 ? -13.616 9.263 1.380 1.00 96.94 88 GLU A N 1
ATOM 654 C CA . GLU A 1 88 ? -13.330 7.833 1.318 1.00 96.94 88 GLU A CA 1
ATOM 655 C C . GLU A 1 88 ? -12.734 7.324 2.632 1.00 96.94 88 GLU A C 1
ATOM 657 O O . GLU A 1 88 ? -13.275 6.392 3.221 1.00 96.94 88 GLU A O 1
ATOM 662 N N . ILE A 1 89 ? -11.700 7.988 3.159 1.00 98.06 89 ILE A N 1
ATOM 663 C CA . ILE A 1 89 ? -11.059 7.568 4.414 1.00 98.06 89 ILE A CA 1
ATOM 664 C C . ILE A 1 89 ? -12.036 7.609 5.590 1.00 98.06 89 ILE A C 1
ATOM 666 O O . ILE A 1 89 ? -12.048 6.695 6.411 1.00 98.06 89 ILE A O 1
ATOM 670 N N . ALA A 1 90 ? -12.898 8.626 5.658 1.00 97.69 90 ALA A N 1
ATOM 671 C CA . ALA A 1 90 ? -13.917 8.705 6.701 1.00 97.69 90 ALA A CA 1
ATOM 672 C C . ALA A 1 90 ? -14.861 7.488 6.655 1.00 97.69 90 ALA A C 1
ATOM 674 O O . ALA A 1 90 ? -15.074 6.841 7.679 1.00 97.69 90 ALA A O 1
ATOM 675 N N . ARG A 1 91 ? -15.347 7.118 5.460 1.00 97.94 91 ARG A N 1
ATOM 676 C CA . ARG A 1 91 ? -16.181 5.919 5.267 1.00 97.94 91 ARG A CA 1
ATOM 677 C C . ARG A 1 91 ? -15.431 4.633 5.600 1.00 97.94 91 ARG A C 1
ATOM 679 O O . ARG A 1 91 ? -16.021 3.712 6.150 1.00 97.94 91 ARG A O 1
ATOM 686 N N . VAL A 1 92 ? -14.142 4.562 5.285 1.00 97.94 92 VAL A N 1
ATOM 687 C CA . VAL A 1 92 ? -13.294 3.409 5.612 1.00 97.94 92 VAL A CA 1
ATOM 688 C C . VAL A 1 92 ? -13.157 3.241 7.124 1.00 97.94 92 VAL A C 1
ATOM 690 O O . VAL A 1 92 ? -13.277 2.123 7.617 1.00 97.94 92 VAL A O 1
ATOM 693 N N . VAL A 1 93 ? -12.959 4.328 7.876 1.00 98.12 93 VAL A N 1
ATOM 694 C CA . VAL A 1 93 ? -12.945 4.273 9.346 1.00 98.12 93 VAL A CA 1
ATOM 695 C C . VAL A 1 93 ? -14.282 3.742 9.875 1.00 98.12 93 VAL A C 1
ATOM 697 O O . VAL A 1 93 ? -14.274 2.839 10.707 1.00 98.12 93 VAL A O 1
ATOM 700 N N . ASP A 1 94 ? -15.417 4.222 9.353 1.00 98.19 94 ASP A N 1
ATOM 701 C CA . ASP A 1 94 ? -16.749 3.721 9.737 1.00 98.19 94 ASP A CA 1
ATOM 702 C C . ASP A 1 94 ? -16.922 2.227 9.450 1.00 98.19 94 ASP A C 1
ATOM 704 O O . ASP A 1 94 ? -17.405 1.479 10.298 1.00 98.19 94 ASP A O 1
ATOM 708 N N . GLN A 1 95 ? -16.481 1.766 8.278 1.00 97.75 95 GLN A N 1
ATOM 709 C CA . GLN A 1 95 ? -16.518 0.349 7.912 1.00 97.75 95 GLN A CA 1
ATOM 710 C C . GLN A 1 95 ? -15.677 -0.508 8.861 1.00 97.75 95 GLN A C 1
ATOM 712 O O . GLN A 1 95 ? -16.109 -1.585 9.261 1.00 97.75 95 GLN A O 1
ATOM 717 N N . LEU A 1 96 ? -14.481 -0.044 9.230 1.00 98.00 96 LEU A N 1
ATOM 718 C CA . LEU A 1 96 ? -13.584 -0.778 10.121 1.00 98.00 96 LEU A CA 1
ATOM 719 C C . LEU A 1 96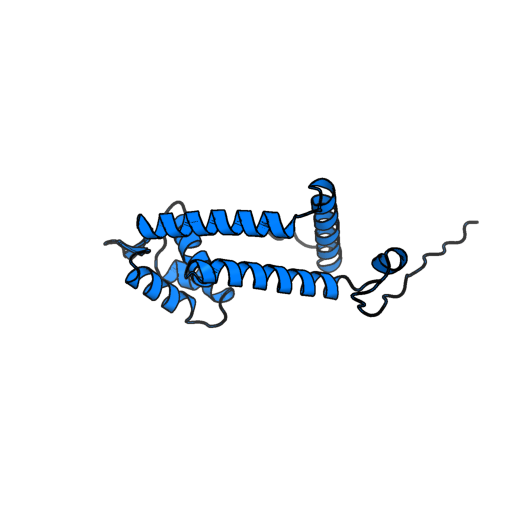 ? -14.078 -0.799 11.573 1.00 98.00 96 LEU A C 1
ATOM 721 O O . LEU A 1 96 ? -13.848 -1.788 12.268 1.00 98.00 96 LEU A O 1
ATOM 725 N N . LEU A 1 97 ? -14.777 0.248 12.020 1.00 98.19 97 LEU A N 1
ATOM 726 C CA . LEU A 1 97 ? -15.495 0.254 13.298 1.00 98.19 97 LEU A CA 1
ATOM 727 C C . LEU A 1 97 ? -16.672 -0.725 13.266 1.00 98.19 97 LEU A C 1
ATOM 729 O O . LEU A 1 97 ? -16.816 -1.538 14.172 1.00 98.19 97 LEU A O 1
ATOM 733 N N . HIS A 1 98 ? -17.473 -0.701 12.198 1.00 97.69 98 HIS A N 1
ATOM 734 C CA . HIS A 1 98 ? -18.601 -1.619 12.025 1.00 97.69 98 HIS A CA 1
ATOM 735 C C . HIS A 1 98 ? -18.163 -3.090 11.951 1.00 97.69 98 HIS A C 1
ATOM 737 O O . HIS A 1 98 ? -18.846 -3.965 12.470 1.00 97.69 98 HIS A O 1
ATOM 743 N N . ARG A 1 99 ? -17.001 -3.364 11.344 1.00 96.12 99 ARG A N 1
ATOM 744 C CA . ARG A 1 99 ? -16.384 -4.700 11.275 1.00 96.12 99 ARG A CA 1
ATOM 745 C C . ARG A 1 99 ? -15.659 -5.102 12.566 1.00 96.12 99 ARG A C 1
ATOM 747 O O . ARG A 1 99 ? -15.037 -6.158 12.604 1.00 96.12 99 ARG A O 1
ATOM 754 N N . GLU A 1 100 ? -15.682 -4.245 13.586 1.00 97.38 100 GLU A N 1
ATOM 755 C CA . GLU A 1 100 ? -15.002 -4.443 14.870 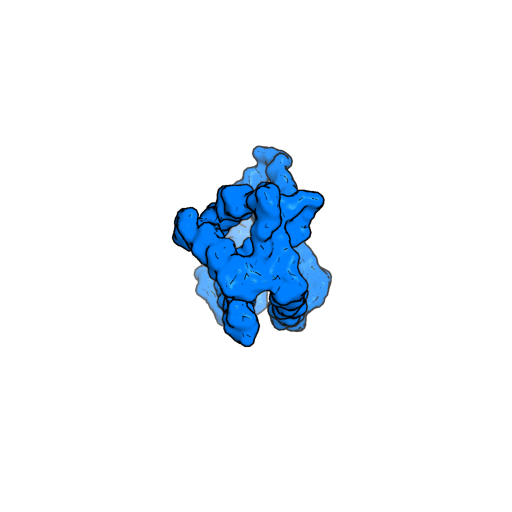1.00 97.38 100 GLU A CA 1
ATOM 756 C C . GLU A 1 100 ? -13.488 -4.660 14.732 1.00 97.38 100 GLU A C 1
ATOM 758 O O . GLU A 1 100 ? -12.852 -5.314 15.558 1.00 97.38 100 GLU A O 1
ATOM 763 N N . TRP A 1 101 ? -12.876 -4.122 13.677 1.00 97.88 101 TRP A N 1
ATOM 764 C CA . TRP A 1 101 ? -11.419 -4.106 13.505 1.00 97.88 101 TRP A CA 1
ATOM 765 C C . TRP A 1 101 ? -10.794 -2.893 14.185 1.00 97.88 101 TRP A C 1
ATOM 767 O O . TRP A 1 101 ? -9.643 -2.937 14.620 1.00 97.88 101 TRP A O 1
ATOM 777 N N . LEU A 1 102 ? -11.580 -1.828 14.322 1.00 98.12 102 LEU A N 1
ATOM 778 C CA . LEU A 1 102 ? -11.272 -0.677 15.149 1.00 98.12 102 LEU A CA 1
ATOM 779 C C . LEU A 1 102 ? -12.275 -0.568 16.294 1.00 98.12 102 LEU A C 1
ATOM 781 O O . LEU A 1 102 ? -13.418 -1.006 16.188 1.00 98.12 102 LEU A O 1
ATOM 785 N N . ARG A 1 103 ? -11.847 0.087 17.368 1.00 97.62 103 ARG A N 1
ATOM 786 C CA . ARG A 1 103 ? -12.710 0.591 18.439 1.00 97.62 103 ARG A CA 1
ATOM 787 C C . ARG A 1 103 ? -12.318 2.022 18.784 1.00 97.62 103 ARG A C 1
ATOM 789 O O . ARG A 1 103 ? -11.168 2.410 18.579 1.00 97.62 103 ARG A O 1
ATOM 796 N N . ILE A 1 104 ? -13.262 2.774 19.335 1.00 97.19 104 ILE A N 1
ATOM 797 C CA . ILE A 1 104 ? -13.021 4.105 19.896 1.00 97.19 104 ILE A CA 1
ATOM 798 C C . ILE A 1 104 ? -13.027 3.984 21.422 1.00 97.19 104 ILE A C 1
ATOM 800 O O . ILE A 1 104 ? -13.869 3.277 21.972 1.00 97.19 104 ILE A O 1
ATOM 804 N N . ASP A 1 105 ? -12.064 4.611 22.095 1.00 95.75 105 ASP A N 1
ATOM 805 C CA . ASP A 1 105 ? -12.056 4.726 23.557 1.00 95.75 105 ASP A CA 1
ATOM 806 C C . ASP A 1 105 ? -12.788 5.987 24.059 1.00 95.75 105 ASP A C 1
ATOM 808 O O . ASP A 1 105 ? -13.237 6.828 23.277 1.00 95.75 105 ASP A O 1
ATOM 812 N N . ASP A 1 106 ? -12.878 6.146 25.381 1.00 94.56 106 ASP A N 1
ATOM 813 C CA . ASP A 1 106 ? -13.537 7.299 26.014 1.00 94.56 106 ASP A CA 1
ATOM 814 C C . ASP A 1 106 ? -12.887 8.644 25.633 1.00 94.56 106 ASP A C 1
ATOM 816 O O . ASP A 1 106 ? -13.541 9.686 25.643 1.00 94.56 106 ASP A O 1
ATOM 820 N N . GLY A 1 107 ? -11.609 8.625 25.240 1.00 95.50 107 GLY A N 1
ATOM 821 C CA . GLY A 1 107 ? -10.850 9.779 24.757 1.00 95.50 107 GLY A CA 1
ATOM 822 C C . GLY A 1 107 ? -10.993 10.048 23.256 1.00 95.50 107 GLY A C 1
ATOM 823 O O . GLY A 1 107 ? -10.233 10.855 22.718 1.00 95.50 107 GLY A O 1
ATOM 824 N N . GLN A 1 108 ? -11.925 9.379 22.568 1.00 95.69 108 GLN A N 1
ATOM 825 C CA . GLN A 1 108 ? -12.141 9.480 21.120 1.00 95.69 108 GLN A CA 1
ATOM 826 C C . GLN A 1 108 ? -10.922 9.062 20.274 1.00 95.69 108 GLN A C 1
ATOM 828 O O . GLN A 1 108 ? -10.715 9.554 19.159 1.00 95.69 108 GLN A O 1
ATOM 833 N N . ARG A 1 109 ? -10.104 8.136 20.790 1.00 97.00 109 ARG A N 1
ATOM 834 C CA . ARG A 1 109 ? -8.929 7.592 20.096 1.00 97.00 109 ARG A CA 1
ATOM 835 C C . ARG A 1 109 ? -9.256 6.248 19.460 1.00 97.00 109 ARG A C 1
ATOM 837 O O . ARG A 1 109 ? -9.954 5.423 20.046 1.00 97.00 109 ARG A O 1
ATOM 844 N N . LEU A 1 110 ? -8.743 6.029 18.253 1.00 98.06 110 LEU A N 1
ATOM 845 C CA . LEU A 1 110 ? -8.903 4.794 17.495 1.00 98.06 110 LEU A CA 1
ATOM 846 C C . LEU A 1 110 ? -7.859 3.768 17.924 1.00 98.06 110 LEU A C 1
ATOM 848 O O . LEU A 1 110 ? -6.663 4.038 17.886 1.00 98.06 110 LEU A O 1
ATOM 852 N N . HIS A 1 111 ? -8.316 2.565 18.252 1.00 97.12 111 HIS A N 1
ATOM 853 C CA . HIS A 1 111 ? -7.465 1.430 18.598 1.00 97.12 111 HIS A CA 1
ATOM 854 C C . HIS A 1 111 ? -7.783 0.241 17.709 1.00 97.12 111 HIS A C 1
ATOM 856 O O . HIS A 1 111 ? -8.950 -0.000 17.393 1.00 97.12 111 HIS A O 1
ATOM 862 N N . LEU A 1 112 ? -6.761 -0.543 17.371 1.00 96.88 112 LEU A N 1
ATOM 863 C CA . LEU A 1 112 ? -6.978 -1.867 16.803 1.00 96.88 112 LEU A CA 1
ATOM 864 C C . LEU A 1 112 ? -7.581 -2.790 17.860 1.00 96.88 112 LEU A C 1
ATOM 866 O O . LEU A 1 112 ? -7.181 -2.795 19.027 1.00 96.88 112 LEU A O 1
ATOM 870 N N . THR A 1 113 ? -8.552 -3.587 17.438 1.00 97.62 113 THR A N 1
ATOM 871 C CA . THR A 1 113 ? -8.966 -4.770 18.191 1.00 97.62 113 THR A CA 1
ATOM 872 C C . THR A 1 113 ? -8.030 -5.935 17.866 1.00 97.62 113 THR A C 1
ATOM 874 O O . THR A 1 113 ? -7.233 -5.867 16.928 1.00 97.62 113 THR A O 1
ATOM 877 N N . ASN A 1 114 ? -8.166 -7.055 18.580 1.00 96.50 114 ASN A N 1
ATOM 878 C CA . ASN A 1 114 ? -7.439 -8.280 18.231 1.00 96.50 114 ASN A CA 1
ATOM 879 C C . ASN A 1 114 ? -7.765 -8.754 16.801 1.00 96.50 114 ASN A C 1
ATOM 881 O O . ASN A 1 114 ? -6.887 -9.256 16.103 1.00 96.50 114 ASN A O 1
ATOM 885 N N . ALA A 1 115 ? -9.010 -8.569 16.345 1.00 95.81 115 ALA A N 1
ATOM 886 C CA . ALA A 1 115 ? -9.420 -8.916 14.986 1.00 95.81 115 ALA A CA 1
ATOM 887 C C . ALA A 1 115 ? -8.788 -7.980 13.942 1.00 95.81 115 ALA A C 1
ATOM 889 O O . ALA A 1 115 ? -8.298 -8.453 12.916 1.00 95.81 115 ALA A O 1
ATOM 890 N N . GLY A 1 116 ? -8.744 -6.674 14.223 1.00 95.56 116 GLY A N 1
ATOM 891 C CA . GLY A 1 116 ? -8.071 -5.701 13.362 1.00 95.56 116 GLY A CA 1
ATOM 892 C C . GLY A 1 116 ? -6.567 -5.941 13.269 1.00 95.56 116 GLY A C 1
ATOM 893 O O . GLY A 1 116 ? -6.001 -5.874 12.179 1.00 95.56 116 GLY A O 1
ATOM 894 N N . GLU A 1 117 ? -5.925 -6.292 14.384 1.00 94.31 117 GLU A N 1
ATOM 895 C CA . GLU A 1 117 ? -4.506 -6.650 14.399 1.00 94.31 117 GLU A CA 1
ATOM 896 C C . GLU A 1 117 ? -4.242 -7.933 13.602 1.00 94.31 117 GLU A C 1
ATOM 898 O O . GLU A 1 117 ? -3.342 -7.965 12.763 1.00 94.31 117 GLU A O 1
ATOM 903 N N . ALA A 1 118 ? -5.077 -8.964 13.764 1.00 93.88 118 ALA A N 1
ATOM 904 C CA . ALA A 1 118 ? -4.975 -10.182 12.965 1.00 93.88 118 ALA A CA 1
ATOM 905 C C . ALA A 1 118 ? -5.133 -9.903 11.459 1.00 93.88 118 ALA A C 1
ATOM 907 O O . ALA A 1 118 ? -4.386 -10.453 10.650 1.00 93.88 118 ALA A O 1
ATOM 908 N N . ALA A 1 119 ? -6.063 -9.028 11.065 1.00 92.75 119 ALA A N 1
ATOM 909 C CA . ALA A 1 119 ? -6.214 -8.613 9.672 1.00 92.75 119 ALA A CA 1
ATOM 910 C C . ALA A 1 119 ? -4.977 -7.861 9.155 1.00 92.75 119 ALA A C 1
ATOM 912 O O . ALA A 1 119 ? -4.497 -8.137 8.055 1.00 92.75 119 ALA A O 1
ATOM 913 N N . ARG A 1 120 ? -4.414 -6.954 9.960 1.00 91.88 120 ARG A N 1
ATOM 914 C CA . ARG A 1 120 ? -3.189 -6.213 9.630 1.00 91.88 120 ARG A CA 1
ATOM 915 C C . ARG A 1 120 ? -1.989 -7.145 9.431 1.00 91.88 120 ARG A C 1
ATOM 917 O O . ARG A 1 120 ? -1.208 -6.935 8.503 1.00 91.88 120 ARG A O 1
ATOM 924 N N . VAL A 1 121 ? -1.847 -8.172 10.273 1.00 92.12 121 VAL A N 1
ATOM 925 C CA . VAL A 1 121 ? -0.799 -9.199 10.141 1.00 92.12 121 VAL A CA 1
ATOM 926 C C . VAL A 1 121 ? -0.973 -9.993 8.846 1.00 92.12 121 VAL A C 1
ATOM 928 O O . VAL A 1 121 ? -0.022 -10.066 8.072 1.00 92.12 121 VAL A O 1
ATOM 931 N N . ARG A 1 122 ? -2.185 -10.473 8.535 1.00 91.81 122 ARG A N 1
ATOM 932 C CA . ARG A 1 122 ? -2.456 -11.167 7.259 1.00 91.81 122 ARG A CA 1
ATOM 933 C C . ARG A 1 122 ? -2.128 -10.301 6.046 1.00 91.81 122 ARG A C 1
ATOM 935 O O . ARG A 1 122 ? -1.584 -10.790 5.064 1.00 91.81 122 ARG A O 1
ATOM 942 N N . LEU A 1 123 ? -2.414 -8.998 6.105 1.00 90.06 123 LEU A N 1
ATOM 943 C CA . LEU A 1 123 ? -2.043 -8.078 5.025 1.00 90.06 123 LEU A CA 1
ATOM 944 C C . LEU A 1 123 ? -0.534 -7.916 4.871 1.00 90.06 123 LEU A C 1
ATOM 946 O O . LEU A 1 123 ? -0.049 -7.726 3.758 1.00 90.06 123 LEU A O 1
ATOM 950 N N . ARG A 1 124 ? 0.211 -7.971 5.975 1.00 88.00 124 ARG A N 1
ATOM 951 C CA . ARG A 1 124 ? 1.671 -7.936 5.936 1.00 88.00 124 ARG A CA 1
ATOM 952 C C . ARG A 1 124 ? 2.232 -9.194 5.284 1.00 88.00 124 ARG A C 1
ATOM 954 O O . ARG A 1 124 ? 3.097 -9.068 4.428 1.00 88.00 124 ARG A O 1
ATOM 961 N N . GLU A 1 125 ? 1.715 -10.363 5.649 1.00 91.88 125 GLU A N 1
ATOM 962 C CA . GLU A 1 125 ? 2.076 -11.644 5.027 1.00 91.88 125 GLU A CA 1
ATOM 963 C C . GLU A 1 125 ? 1.773 -11.622 3.525 1.00 91.88 125 GLU A C 1
ATOM 965 O O . GLU A 1 125 ? 2.653 -11.889 2.711 1.00 91.88 125 GLU A O 1
ATOM 970 N N . LEU A 1 126 ? 0.581 -11.157 3.148 1.00 92.50 126 LEU A N 1
ATOM 971 C CA . LEU A 1 126 ? 0.191 -10.973 1.752 1.00 92.50 126 LEU A CA 1
ATOM 972 C C . LEU A 1 126 ? 1.144 -10.031 0.998 1.00 92.50 126 LEU A C 1
ATOM 974 O O . LEU A 1 126 ? 1.540 -10.314 -0.129 1.00 92.50 126 LEU A O 1
ATOM 978 N N . ALA A 1 127 ? 1.535 -8.906 1.602 1.00 88.06 127 ALA A N 1
ATOM 979 C CA . ALA A 1 127 ? 2.496 -7.988 0.995 1.00 88.06 127 ALA A CA 1
ATOM 980 C C . ALA A 1 127 ? 3.876 -8.643 0.810 1.00 88.06 127 ALA A C 1
ATOM 982 O O . ALA A 1 127 ? 4.551 -8.382 -0.187 1.00 88.06 127 ALA A O 1
ATOM 983 N N . THR A 1 128 ? 4.289 -9.515 1.735 1.00 91.00 128 THR A N 1
ATOM 984 C CA . THR A 1 128 ? 5.506 -10.325 1.600 1.00 91.00 128 THR A CA 1
ATOM 985 C C . THR A 1 128 ? 5.398 -11.325 0.448 1.00 91.00 128 THR A C 1
ATOM 987 O O . THR A 1 128 ? 6.337 -11.428 -0.339 1.00 91.00 128 THR A O 1
ATOM 990 N N . GLU A 1 129 ? 4.263 -12.005 0.292 1.00 93.25 129 GLU A N 1
ATOM 991 C CA . GLU A 1 129 ? 4.012 -12.913 -0.837 1.00 93.25 129 GLU A CA 1
ATOM 992 C C . GLU A 1 129 ? 4.023 -12.171 -2.178 1.00 93.25 129 GLU A C 1
ATOM 994 O O . GLU A 1 129 ? 4.705 -12.586 -3.114 1.00 93.25 129 GLU A O 1
ATOM 999 N N . VAL A 1 130 ? 3.340 -11.025 -2.259 1.00 92.50 130 VAL A N 1
ATOM 1000 C CA . VAL A 1 130 ? 3.353 -10.163 -3.449 1.00 92.50 130 VAL A CA 1
ATOM 1001 C C . VAL A 1 130 ? 4.778 -9.724 -3.774 1.00 92.50 130 VAL A C 1
ATOM 1003 O O . VAL A 1 130 ? 5.184 -9.785 -4.933 1.00 92.50 130 VAL A O 1
ATOM 1006 N N . ARG A 1 131 ? 5.572 -9.337 -2.766 1.00 91.56 131 ARG A N 1
ATOM 1007 C CA . ARG A 1 131 ? 6.989 -9.014 -2.971 1.00 91.56 131 ARG A CA 1
ATOM 1008 C C . ARG A 1 131 ? 7.752 -10.208 -3.541 1.00 91.56 131 ARG A C 1
ATOM 1010 O O . ARG A 1 131 ? 8.533 -10.016 -4.464 1.00 91.56 131 ARG A O 1
ATOM 1017 N N . ALA A 1 132 ? 7.536 -11.417 -3.027 1.00 94.81 132 ALA A N 1
ATOM 1018 C CA . ALA A 1 132 ? 8.207 -12.613 -3.532 1.00 94.81 132 ALA A CA 1
ATOM 1019 C C . ALA A 1 132 ? 7.886 -12.872 -5.014 1.00 94.81 132 ALA A C 1
ATOM 1021 O O . ALA A 1 132 ? 8.795 -13.172 -5.782 1.00 94.81 132 ALA A O 1
ATOM 1022 N N . VAL A 1 133 ? 6.629 -12.677 -5.432 1.00 96.06 133 VAL A N 1
ATOM 1023 C CA . VAL A 1 133 ? 6.219 -12.786 -6.844 1.00 96.06 133 VAL A CA 1
ATOM 1024 C C . VAL A 1 133 ? 6.893 -11.714 -7.702 1.00 96.06 133 VAL A C 1
ATOM 1026 O O . VAL A 1 133 ? 7.445 -12.026 -8.751 1.00 96.06 133 VAL A O 1
ATOM 1029 N N . VAL A 1 134 ? 6.894 -10.456 -7.251 1.00 94.56 134 VAL A N 1
ATOM 1030 C CA . VAL A 1 134 ? 7.522 -9.336 -7.979 1.00 94.56 134 VAL A CA 1
ATOM 1031 C C . VAL A 1 134 ? 9.036 -9.523 -8.131 1.00 94.56 134 VAL A C 1
ATOM 1033 O O . VAL A 1 134 ? 9.601 -9.093 -9.130 1.00 94.56 134 VAL A O 1
ATOM 1036 N N . HIS A 1 135 ? 9.687 -10.169 -7.163 1.00 96.00 135 HIS A N 1
ATOM 1037 C CA . HIS A 1 135 ? 11.129 -10.432 -7.161 1.00 96.00 135 HIS A CA 1
ATOM 1038 C C . HIS A 1 135 ? 11.519 -11.774 -7.802 1.00 96.00 135 HIS A C 1
ATOM 1040 O O . HIS A 1 135 ? 12.701 -12.117 -7.825 1.00 96.00 135 HIS A O 1
ATOM 1046 N N . GLN A 1 136 ? 10.569 -12.569 -8.297 1.00 97.19 136 GLN A N 1
ATOM 1047 C CA . GLN A 1 136 ? 10.879 -13.882 -8.853 1.00 97.19 136 GLN A CA 1
ATOM 1048 C C . GLN A 1 136 ? 11.841 -13.758 -10.046 1.00 97.19 136 GLN A C 1
ATOM 1050 O O . GLN A 1 136 ? 11.521 -13.129 -11.050 1.00 97.19 136 GLN A O 1
ATOM 1055 N N . GLY A 1 137 ? 13.011 -14.397 -9.942 1.00 97.25 137 GLY A N 1
ATOM 1056 C CA . GLY A 1 137 ? 14.041 -14.357 -10.985 1.00 97.25 137 GLY A CA 1
ATOM 1057 C C . GLY A 1 137 ? 14.880 -13.075 -11.011 1.00 97.25 137 GLY A C 1
ATOM 1058 O O . GLY A 1 137 ? 15.645 -12.908 -11.951 1.00 97.25 137 GLY A O 1
ATOM 1059 N N . ILE A 1 138 ? 14.755 -12.205 -10.003 1.00 97.38 138 ILE A N 1
ATOM 1060 C CA . ILE A 1 138 ? 15.553 -10.983 -9.844 1.00 97.38 138 ILE A CA 1
ATOM 1061 C C . ILE A 1 138 ? 16.417 -11.141 -8.592 1.00 97.38 138 ILE A C 1
ATOM 1063 O O . ILE A 1 138 ? 15.889 -11.361 -7.498 1.00 97.38 138 ILE A O 1
ATOM 1067 N N . SER A 1 139 ? 17.739 -11.031 -8.731 1.00 96.81 139 SER A N 1
ATOM 1068 C CA . SER A 1 139 ? 18.637 -11.070 -7.572 1.00 96.81 139 SER A CA 1
ATOM 1069 C C . SER A 1 139 ? 18.514 -9.796 -6.722 1.00 96.81 139 SER A C 1
ATOM 1071 O O . SER A 1 139 ? 18.092 -8.737 -7.200 1.00 96.81 139 SER A O 1
ATOM 1073 N N . ASP A 1 140 ? 18.905 -9.865 -5.446 1.00 94.88 140 ASP A N 1
ATOM 1074 C CA . ASP A 1 140 ? 18.919 -8.673 -4.590 1.00 94.88 140 ASP A CA 1
ATOM 1075 C C . ASP A 1 140 ? 19.890 -7.608 -5.136 1.00 94.88 140 ASP A C 1
ATOM 1077 O O . ASP A 1 140 ? 19.596 -6.413 -5.079 1.00 94.88 140 ASP A O 1
ATOM 1081 N N . GLU A 1 141 ? 21.017 -8.017 -5.725 1.00 97.25 141 GLU A N 1
ATOM 1082 C CA . GLU A 1 141 ? 21.979 -7.117 -6.365 1.00 97.25 141 GLU A CA 1
ATOM 1083 C C . GLU A 1 141 ? 21.386 -6.408 -7.588 1.00 97.25 141 GLU A C 1
ATOM 1085 O O . GLU A 1 141 ? 21.534 -5.188 -7.710 1.00 97.25 141 GLU A O 1
ATOM 1090 N N . GLU A 1 142 ? 20.693 -7.141 -8.465 1.00 97.31 142 GLU A N 1
ATOM 1091 C CA . GLU A 1 142 ? 20.019 -6.587 -9.648 1.00 97.31 142 GLU A CA 1
ATOM 1092 C C . GLU A 1 142 ? 18.935 -5.588 -9.244 1.00 97.31 142 GLU A C 1
ATOM 1094 O O . GLU A 1 142 ? 18.883 -4.466 -9.758 1.00 97.31 142 GLU A O 1
ATOM 1099 N N . TYR A 1 143 ? 18.109 -5.953 -8.262 1.00 96.00 143 TYR A N 1
ATOM 1100 C CA . TYR A 1 143 ? 17.056 -5.083 -7.754 1.00 96.00 143 TYR A CA 1
ATOM 1101 C C . TYR A 1 143 ? 17.625 -3.806 -7.118 1.00 96.00 143 TYR A C 1
ATOM 1103 O O . TYR A 1 143 ? 17.156 -2.694 -7.386 1.00 96.00 143 TYR A O 1
ATOM 1111 N N . VAL A 1 144 ? 18.681 -3.932 -6.305 1.00 97.44 144 VAL A N 1
ATOM 1112 C CA . VAL A 1 144 ? 19.381 -2.783 -5.714 1.00 97.44 144 VAL A CA 1
ATOM 1113 C C . VAL A 1 144 ? 19.994 -1.894 -6.797 1.00 97.44 144 VAL A C 1
ATOM 1115 O O . VAL A 1 144 ? 19.932 -0.666 -6.677 1.00 97.44 144 VAL A O 1
ATOM 1118 N N . ALA A 1 145 ? 20.579 -2.471 -7.847 1.00 97.62 145 ALA A N 1
ATOM 1119 C CA . ALA A 1 145 ? 21.124 -1.715 -8.970 1.00 97.62 145 ALA A CA 1
ATOM 1120 C C . ALA A 1 145 ? 20.024 -0.933 -9.705 1.00 97.62 145 ALA A C 1
ATOM 1122 O O . ALA A 1 145 ? 20.172 0.277 -9.899 1.00 97.62 145 ALA A O 1
ATOM 1123 N N . ALA A 1 146 ? 18.893 -1.575 -10.014 1.00 95.62 146 ALA A N 1
ATOM 1124 C CA . ALA A 1 146 ? 17.741 -0.929 -10.639 1.00 95.62 146 ALA A CA 1
ATOM 1125 C C . ALA A 1 146 ? 17.223 0.254 -9.801 1.00 95.62 146 ALA A C 1
ATOM 1127 O O . ALA A 1 146 ? 17.075 1.366 -10.313 1.00 95.62 146 ALA A O 1
ATOM 1128 N N . LEU A 1 147 ? 17.039 0.071 -8.486 1.00 96.31 147 LEU A N 1
AT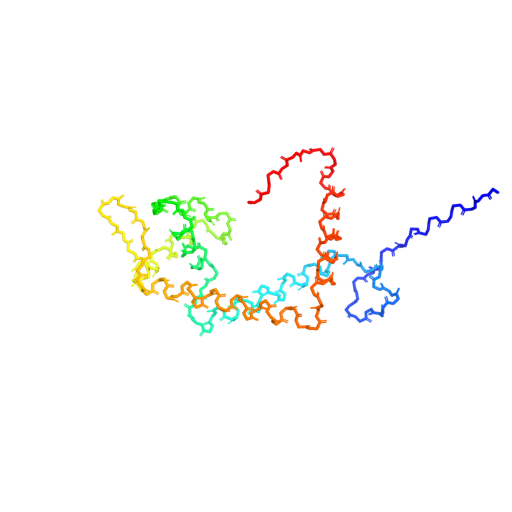OM 1129 C CA . LEU A 1 147 ? 16.608 1.156 -7.596 1.00 96.31 147 LEU A CA 1
ATOM 1130 C C . LEU A 1 147 ? 17.626 2.300 -7.508 1.00 96.31 147 LEU A C 1
ATOM 1132 O O . LEU A 1 147 ? 17.231 3.463 -7.433 1.00 96.31 147 LEU A O 1
ATOM 1136 N N . LYS A 1 148 ? 18.933 2.011 -7.521 1.00 97.25 148 LYS A N 1
ATOM 1137 C CA . LYS A 1 148 ? 19.972 3.055 -7.554 1.00 97.25 148 LYS A CA 1
ATOM 1138 C C . LYS A 1 148 ? 19.895 3.888 -8.834 1.00 97.25 148 LYS A C 1
ATOM 1140 O O . LYS A 1 148 ? 20.034 5.109 -8.753 1.00 97.25 148 LYS A O 1
ATOM 1145 N N . VAL A 1 149 ? 19.641 3.256 -9.982 1.00 96.50 149 VAL A N 1
ATOM 1146 C CA . VAL A 1 149 ? 19.446 3.952 -11.263 1.00 96.50 149 VAL A CA 1
ATOM 1147 C C . VAL A 1 149 ? 18.203 4.839 -11.210 1.00 96.50 149 VAL A C 1
ATOM 1149 O O . VAL A 1 149 ? 18.313 6.032 -11.483 1.00 96.50 149 VAL A O 1
ATOM 1152 N N . LEU A 1 150 ? 17.055 4.310 -10.772 1.00 96.19 150 LEU A N 1
ATOM 1153 C CA . LEU A 1 150 ? 15.817 5.093 -10.645 1.00 96.19 150 LEU A CA 1
ATOM 1154 C C . LEU A 1 150 ? 15.987 6.290 -9.701 1.00 96.19 150 LEU A C 1
ATOM 1156 O O . LEU A 1 150 ? 15.613 7.408 -10.043 1.00 96.19 150 LEU A O 1
ATOM 1160 N N . ARG A 1 151 ? 16.627 6.093 -8.541 1.00 94.12 151 ARG A N 1
ATOM 1161 C CA . ARG A 1 151 ? 16.936 7.187 -7.605 1.00 94.12 151 ARG A CA 1
ATOM 1162 C C . ARG A 1 151 ? 17.830 8.254 -8.230 1.00 94.12 151 ARG A C 1
ATOM 1164 O O . ARG A 1 151 ? 17.623 9.436 -7.977 1.00 94.12 151 ARG A O 1
ATOM 1171 N N . ARG A 1 152 ? 18.821 7.859 -9.036 1.00 96.81 152 ARG A N 1
ATOM 1172 C CA . ARG A 1 152 ? 19.673 8.807 -9.765 1.00 96.81 152 ARG A CA 1
ATOM 1173 C C . ARG A 1 152 ? 18.878 9.568 -10.825 1.00 96.81 152 ARG A C 1
ATOM 1175 O O . ARG A 1 152 ? 19.082 10.767 -10.949 1.00 96.81 152 ARG A O 1
ATOM 1182 N N . MET A 1 153 ? 17.977 8.905 -11.550 1.00 94.81 153 MET A N 1
ATOM 1183 C CA . MET A 1 153 ? 17.095 9.563 -12.520 1.00 94.81 153 MET A CA 1
ATOM 1184 C C . MET A 1 153 ? 16.209 10.616 -11.848 1.00 94.81 153 MET A C 1
ATOM 1186 O O . MET A 1 153 ? 16.156 11.736 -12.337 1.00 94.81 153 MET A O 1
ATOM 1190 N N . VAL A 1 154 ? 15.596 10.291 -10.702 1.00 93.56 154 VAL A N 1
ATOM 1191 C CA . VAL A 1 154 ? 14.823 11.255 -9.897 1.00 93.56 154 VAL A CA 1
ATOM 1192 C C . VAL A 1 154 ? 15.700 12.440 -9.487 1.00 93.56 154 VAL A C 1
ATOM 1194 O O . VAL A 1 154 ? 15.358 13.576 -9.785 1.00 93.56 154 VAL A O 1
ATOM 1197 N N . ALA A 1 155 ? 16.884 12.189 -8.917 1.00 93.62 155 ALA A N 1
ATOM 1198 C CA . ALA A 1 155 ? 17.808 13.259 -8.531 1.00 93.62 155 ALA A CA 1
ATOM 1199 C C . ALA A 1 155 ? 18.241 14.149 -9.714 1.00 93.62 155 ALA A C 1
ATOM 1201 O O . ALA A 1 155 ? 18.394 15.355 -9.551 1.00 93.62 155 ALA A O 1
ATOM 1202 N N . ASN A 1 156 ? 18.419 13.577 -10.910 1.00 92.25 156 ASN A N 1
ATOM 1203 C CA . ASN A 1 156 ? 18.761 14.339 -12.113 1.00 92.25 156 ASN A CA 1
ATOM 1204 C C . ASN A 1 156 ? 17.606 15.242 -12.587 1.00 92.25 156 ASN A C 1
ATOM 1206 O O . ASN A 1 156 ? 17.873 16.280 -13.187 1.00 92.25 156 ASN A O 1
ATOM 1210 N N . VAL A 1 157 ? 16.350 14.841 -12.356 1.00 92.00 157 VAL A N 1
ATOM 1211 C CA . VAL A 1 157 ? 15.149 15.608 -12.734 1.00 92.00 157 VAL A CA 1
ATOM 1212 C C . VAL A 1 157 ? 14.807 16.669 -11.683 1.00 92.00 157 VAL A C 1
ATOM 1214 O O . VAL A 1 157 ? 14.445 17.782 -12.055 1.00 92.00 157 VAL A O 1
ATOM 1217 N N . ASP A 1 158 ? 14.970 16.353 -10.396 1.00 88.06 158 ASP A N 1
ATOM 1218 C CA . ASP A 1 158 ? 14.662 17.261 -9.281 1.00 88.06 158 ASP A CA 1
ATOM 1219 C C . ASP A 1 158 ? 15.779 18.295 -9.021 1.00 88.06 158 ASP A C 1
ATOM 1221 O O . ASP A 1 158 ? 15.518 19.374 -8.488 1.00 88.06 158 ASP A O 1
ATOM 1225 N N . GLY A 1 159 ? 17.013 18.002 -9.450 1.00 68.56 159 GLY A N 1
ATOM 1226 C CA . GLY A 1 159 ? 18.160 18.913 -9.428 1.00 68.56 159 GLY A CA 1
ATOM 1227 C C . GLY A 1 159 ? 18.906 19.001 -8.086 1.00 68.56 159 GLY A C 1
ATOM 1228 O O . GLY A 1 159 ? 18.345 18.803 -7.010 1.00 68.56 159 GLY A O 1
ATOM 1229 N N . ASP A 1 160 ? 20.200 19.343 -8.157 1.00 58.28 160 ASP A N 1
ATOM 1230 C CA . ASP A 1 160 ? 21.063 19.770 -7.039 1.00 58.28 160 ASP A CA 1
ATOM 1231 C C . ASP A 1 160 ? 20.510 21.051 -6.366 1.00 58.28 160 ASP A C 1
ATOM 1233 O O . ASP A 1 160 ? 21.041 22.151 -6.532 1.00 58.28 160 ASP A O 1
ATOM 1237 N N . GLY A 1 161 ? 19.408 20.935 -5.618 1.00 50.66 161 GLY A N 1
ATOM 1238 C CA . GLY A 1 161 ? 18.709 22.111 -5.106 1.00 50.66 161 GLY A CA 1
ATOM 1239 C C . GLY A 1 161 ? 17.579 21.883 -4.103 1.00 50.66 161 GLY A C 1
ATOM 1240 O O . GLY A 1 161 ? 16.589 22.591 -4.204 1.00 50.66 161 GLY A O 1
ATOM 1241 N N . ALA A 1 162 ? 17.705 20.950 -3.148 1.00 43.62 162 ALA A N 1
ATOM 1242 C CA . ALA A 1 162 ? 17.201 21.061 -1.758 1.00 43.62 162 ALA A CA 1
ATOM 1243 C C . ALA A 1 162 ? 17.230 19.697 -1.033 1.00 43.62 162 ALA A C 1
ATOM 1245 O O . ALA A 1 162 ? 16.907 18.674 -1.638 1.00 43.62 162 ALA A O 1
ATOM 1246 N N . PRO A 1 163 ? 17.537 19.646 0.281 1.00 49.59 163 PRO A N 1
ATOM 1247 C CA . PRO A 1 163 ? 17.395 18.431 1.073 1.00 49.59 163 PRO A CA 1
ATOM 1248 C C . PRO A 1 163 ? 15.910 18.218 1.411 1.00 49.59 163 PRO A C 1
ATOM 1250 O O . PRO A 1 163 ? 15.417 18.646 2.453 1.00 49.59 163 PRO A O 1
ATOM 1253 N N . GLY A 1 164 ? 15.179 17.583 0.497 1.00 40.75 164 GLY A N 1
ATOM 1254 C CA 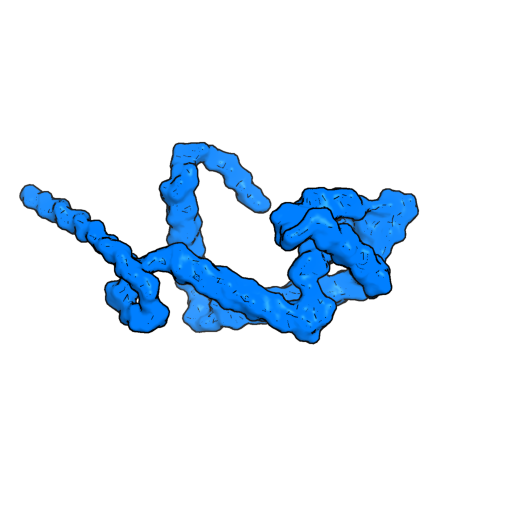. GLY A 1 164 ? 13.794 17.165 0.696 1.00 40.75 164 GLY A CA 1
ATOM 1255 C C . GLY A 1 164 ? 13.725 15.817 1.407 1.00 40.75 164 GLY A C 1
ATOM 1256 O O . GLY A 1 164 ? 13.875 14.781 0.773 1.00 40.75 164 GLY A O 1
ATOM 1257 N N . ASN A 1 165 ? 13.564 15.882 2.728 1.00 36.84 165 ASN A N 1
ATOM 1258 C CA . ASN A 1 165 ? 13.044 14.876 3.661 1.00 36.84 165 ASN A CA 1
ATOM 1259 C C . ASN A 1 165 ? 12.858 13.431 3.122 1.00 36.84 165 ASN A C 1
ATOM 1261 O O . ASN A 1 165 ? 11.968 13.207 2.297 1.00 36.84 165 ASN A O 1
ATOM 1265 N N . PRO A 1 166 ? 13.605 12.423 3.617 1.00 43.97 166 PRO A N 1
ATOM 1266 C CA . PRO A 1 166 ? 13.216 11.042 3.386 1.00 43.97 166 PRO A CA 1
ATOM 1267 C C . PRO A 1 166 ? 11.918 10.784 4.163 1.00 43.97 166 PRO A C 1
ATOM 1269 O O . PRO A 1 166 ? 11.795 11.206 5.311 1.00 43.97 166 PRO A O 1
ATOM 1272 N N . PHE A 1 167 ? 10.963 10.156 3.480 1.00 47.84 167 PHE A N 1
ATOM 1273 C CA . PHE A 1 167 ? 9.699 9.633 4.005 1.00 47.84 167 PHE A CA 1
ATOM 1274 C C . PHE A 1 167 ? 9.734 9.203 5.477 1.00 47.84 167 PHE A C 1
ATOM 1276 O O . PHE A 1 167 ? 10.673 8.460 5.851 1.00 47.84 167 PHE A O 1
#